Protein AF-B2BGR2-F1 (afdb_monomer_lite)

InterPro domains:
  IPR004127 Prefoldin alpha-like [PF02996] (31-101)
  IPR004127 Prefoldin alpha-like [TIGR00293] (17-101)
  IPR009053 Prefoldin [G3DSA:1.10.287.370] (8-105)
  IPR011599 Prefoldin alpha subunit, archaea-type [PTHR12674] (10-101)

Organism: Olea europaea (NCBI:txid4146)

pLDDT: mean 73.24, std 18.27, range [33.31, 96.31]

Sequence (118 aa):
MASRGAGVGLEMEKMSLEQLRALKEQADLEFNLFQDSLNNIRTATARLEIASTALHDLSLRPQGKKMLVPLTASLYVPGSLDDADKVLVDVGTGYFIEISFKMKINCRLLAPPLKVVW

Secondary structure (DSSP, 8-state):
---SSSHHHHHHTTS-HHHHHHHHHHHHHHHHHHHHHHHHHHHHHHHHHHHHHHHHHHHTSPTT-EEEEESSSS-EEEEE-S-TTEEEEEEETTEEEEEETTS----SS--S------

Radius of gyration: 24.25 Å; chains: 1; bounding box: 48×40×61 Å

Foldseek 3Di:
DDDPPPPPVVVVVVDDPVVVVVVVVVVVVVVVVVVVVVVLVVVQVVVVVVVVVVLVVLVPDDFQDWDWDDPDPPDTDIDTHHDSQWFWKALDPPDIDIDGVVPPCPVPPRDDDIDRDD

Structure (mmCIF, N/CA/C/O backbone):
data_AF-B2BGR2-F1
#
_entry.id   AF-B2BGR2-F1
#
loop_
_atom_site.group_PDB
_atom_site.id
_atom_site.type_symbol
_atom_site.label_atom_id
_atom_site.label_alt_id
_atom_site.label_comp_id
_atom_site.label_asym_id
_atom_site.label_entity_id
_atom_site.label_seq_id
_atom_site.pdbx_PDB_ins_code
_atom_site.Cartn_x
_atom_site.Cartn_y
_atom_site.Cartn_z
_atom_site.occupancy
_atom_site.B_iso_or_equiv
_atom_site.auth_seq_id
_atom_site.auth_comp_id
_atom_site.auth_asym_id
_atom_site.auth_atom_id
_atom_site.pdbx_PDB_model_num
ATOM 1 N N . MET A 1 1 ? -15.654 -25.428 26.035 1.00 40.12 1 MET A N 1
ATOM 2 C CA . MET A 1 1 ? -16.037 -24.696 27.260 1.00 40.12 1 MET A CA 1
ATOM 3 C C . MET A 1 1 ? -17.007 -23.607 26.853 1.00 40.12 1 MET A C 1
ATOM 5 O O . MET A 1 1 ? -16.657 -22.752 26.051 1.00 40.12 1 MET A O 1
ATOM 9 N N . ALA A 1 2 ? -18.256 -23.777 27.273 1.00 39.53 2 ALA A N 1
ATOM 10 C CA . ALA A 1 2 ? -19.412 -22.995 26.866 1.00 39.53 2 ALA A CA 1
ATOM 11 C C . ALA A 1 2 ? -19.596 -21.747 27.742 1.00 39.53 2 ALA A C 1
ATOM 13 O O . ALA A 1 2 ? -19.114 -21.702 28.868 1.00 39.53 2 ALA A O 1
ATOM 14 N N . SER A 1 3 ? -20.385 -20.807 27.215 1.00 41.44 3 SER A N 1
ATOM 15 C CA . SER A 1 3 ? -20.958 -19.632 27.882 1.00 41.44 3 SER A CA 1
ATOM 16 C C . SER A 1 3 ? -20.001 -18.472 28.179 1.00 41.44 3 SER A C 1
ATOM 18 O O . SER A 1 3 ? -19.420 -18.362 29.252 1.00 41.44 3 SER A O 1
ATOM 20 N N . ARG A 1 4 ? -19.917 -17.531 27.231 1.00 45.94 4 ARG A N 1
ATOM 21 C CA . ARG A 1 4 ? -19.438 -16.160 27.488 1.00 45.94 4 ARG A CA 1
ATOM 22 C C . ARG A 1 4 ? -20.429 -15.076 27.029 1.00 45.94 4 ARG A C 1
ATOM 24 O O . ARG A 1 4 ? -20.127 -13.897 27.122 1.00 45.94 4 ARG A O 1
ATOM 31 N N . GLY A 1 5 ? -21.620 -15.475 26.568 1.00 41.81 5 GLY A N 1
ATOM 32 C CA . GLY A 1 5 ? -22.678 -14.563 26.107 1.00 41.81 5 GLY A CA 1
ATOM 33 C C . GLY A 1 5 ? -23.793 -14.289 27.125 1.00 41.81 5 GLY A C 1
ATOM 34 O O . GLY A 1 5 ? -24.524 -13.324 26.963 1.00 41.81 5 GLY A O 1
ATOM 35 N N . ALA A 1 6 ? -23.921 -15.095 28.187 1.00 42.00 6 ALA A N 1
ATOM 36 C CA . ALA A 1 6 ? -25.014 -14.964 29.162 1.00 42.00 6 ALA A CA 1
ATOM 37 C C . ALA A 1 6 ? -24.685 -14.063 30.373 1.00 42.00 6 ALA A C 1
ATOM 39 O O . ALA A 1 6 ? -25.582 -13.722 31.136 1.00 42.00 6 ALA A O 1
ATOM 40 N N . GLY A 1 7 ? -23.417 -13.673 30.562 1.00 48.66 7 GLY A N 1
ATOM 41 C CA . GLY A 1 7 ? -22.986 -12.864 31.713 1.00 48.66 7 GLY A CA 1
ATOM 42 C C . GLY A 1 7 ? -23.212 -11.359 31.549 1.00 48.66 7 GLY A C 1
ATOM 43 O O . GLY A 1 7 ? -23.579 -10.692 32.506 1.00 48.66 7 GLY A O 1
ATOM 44 N N . VAL A 1 8 ? -23.066 -10.827 30.332 1.00 56.81 8 VAL A N 1
ATOM 45 C CA . VAL A 1 8 ? -23.139 -9.372 30.097 1.00 56.81 8 VAL A CA 1
ATOM 46 C C . VAL A 1 8 ? -24.577 -8.849 30.214 1.00 56.81 8 VAL A C 1
ATOM 48 O O . VAL A 1 8 ? -24.801 -7.780 30.771 1.00 56.81 8 VAL A O 1
ATOM 51 N N . GLY A 1 9 ? -25.571 -9.618 29.752 1.00 56.16 9 GLY A N 1
ATOM 52 C CA . GLY A 1 9 ? -26.982 -9.213 29.825 1.00 56.16 9 GLY A CA 1
ATOM 53 C C . GLY A 1 9 ? -27.524 -9.115 31.257 1.00 56.16 9 GLY A C 1
ATOM 54 O O . GLY A 1 9 ? -28.284 -8.202 31.555 1.00 56.16 9 GLY A O 1
ATOM 55 N N . LEU A 1 10 ? -27.086 -10.008 32.154 1.00 55.16 10 LEU A N 1
ATOM 56 C CA . LEU A 1 10 ? -27.505 -10.025 33.564 1.00 55.16 10 LEU A CA 1
ATOM 57 C C . LEU A 1 10 ? -26.773 -8.988 34.433 1.00 55.16 10 LEU A C 1
ATOM 59 O O . LEU A 1 10 ? -27.272 -8.630 35.501 1.00 55.16 10 LEU A O 1
ATOM 63 N N . GLU A 1 11 ? -25.598 -8.514 34.007 1.00 60.56 11 GLU A N 1
ATOM 64 C CA . GLU A 1 11 ? -24.915 -7.388 34.654 1.00 60.56 11 GLU A CA 1
ATOM 65 C C . GLU A 1 11 ? -25.458 -6.037 34.177 1.00 60.56 11 GLU A C 1
ATOM 67 O O . GLU A 1 11 ? -25.621 -5.147 35.007 1.00 60.56 11 GLU A O 1
ATOM 72 N N . MET A 1 12 ? -25.851 -5.894 32.903 1.00 59.19 12 MET A N 1
ATOM 73 C CA . MET A 1 12 ? -26.426 -4.642 32.385 1.00 59.19 12 MET A CA 1
ATOM 74 C C . MET A 1 12 ? -27.715 -4.207 33.101 1.00 59.19 12 MET A C 1
ATOM 76 O O . MET A 1 12 ? -27.891 -3.015 33.334 1.00 59.19 12 MET A O 1
ATOM 80 N N . GLU A 1 13 ? -28.589 -5.140 33.504 1.00 66.19 13 GLU A N 1
ATOM 81 C CA . GLU A 1 13 ? -29.804 -4.826 34.285 1.00 66.19 13 GLU A CA 1
ATOM 82 C C . GLU A 1 13 ? -29.507 -4.326 35.712 1.00 66.19 13 GLU A C 1
ATOM 84 O O . GLU A 1 13 ? -30.378 -3.746 36.358 1.00 66.19 13 GLU A O 1
ATOM 89 N N . LYS A 1 14 ? -28.284 -4.540 36.219 1.00 71.44 14 LYS A N 1
ATOM 90 C CA . LYS A 1 14 ? -27.853 -4.143 37.571 1.00 71.44 14 LYS A CA 1
ATOM 91 C C . LYS A 1 14 ? -26.995 -2.876 37.588 1.00 71.44 14 LYS A C 1
ATOM 93 O O . LYS A 1 14 ? -26.656 -2.399 38.670 1.00 71.44 14 LYS A O 1
ATOM 98 N N . MET A 1 15 ? -26.616 -2.355 36.421 1.00 70.62 15 MET A N 1
ATOM 99 C CA . MET A 1 15 ? -25.745 -1.185 36.288 1.00 70.62 15 MET A CA 1
ATOM 100 C C . MET A 1 15 ? -26.544 0.121 36.332 1.00 70.62 15 MET A C 1
ATOM 102 O O . MET A 1 15 ? -27.678 0.187 35.858 1.00 70.62 15 MET A O 1
ATOM 106 N N . SER A 1 16 ? -25.954 1.181 36.895 1.00 78.31 16 SER A N 1
ATOM 107 C CA . SER A 1 16 ? -26.584 2.508 36.882 1.00 78.31 16 SER A CA 1
ATOM 108 C C . SER A 1 16 ? -26.566 3.119 35.473 1.00 78.31 16 SER A C 1
ATOM 110 O O . SER A 1 16 ? -25.741 2.758 34.628 1.00 78.31 16 SER A O 1
ATOM 112 N N . LEU A 1 17 ? -27.461 4.079 35.210 1.00 80.06 17 LEU A N 1
ATOM 113 C CA . LEU A 1 17 ? -27.548 4.785 33.922 1.00 80.06 17 LEU A CA 1
ATOM 114 C C . LEU A 1 17 ? -26.215 5.435 33.512 1.00 80.06 17 LEU A C 1
ATOM 116 O O . LEU A 1 17 ? -25.856 5.419 32.334 1.00 80.06 17 LEU A O 1
ATOM 120 N N . GLU A 1 18 ? -25.456 5.965 34.470 1.00 82.50 18 GLU A N 1
ATOM 121 C CA . GLU A 1 18 ? -24.129 6.540 34.237 1.00 82.50 18 GLU A CA 1
ATOM 122 C C . GLU A 1 18 ? -23.119 5.487 33.768 1.00 82.50 18 GLU A C 1
ATOM 124 O O . GLU A 1 18 ? -22.341 5.746 32.850 1.00 82.50 18 GLU A O 1
ATOM 129 N N . GLN A 1 19 ? -23.147 4.286 34.352 1.00 82.06 19 GLN A N 1
ATOM 130 C CA . GLN A 1 19 ? -22.246 3.199 33.967 1.00 82.06 19 GLN A CA 1
ATOM 131 C C . GLN A 1 19 ? -22.574 2.670 32.567 1.00 82.06 19 GLN A C 1
ATOM 133 O O . GLN A 1 19 ? -21.665 2.443 31.774 1.00 82.06 19 GLN A O 1
ATOM 138 N N . LEU A 1 20 ? -23.862 2.538 32.231 1.00 82.69 20 LEU A N 1
ATOM 139 C CA . LEU A 1 20 ? -24.318 2.165 30.887 1.00 82.69 20 LEU A CA 1
ATOM 140 C C . LEU A 1 20 ? -23.891 3.195 29.831 1.00 82.69 20 LEU A C 1
ATOM 142 O O . LEU A 1 20 ? -23.491 2.823 28.727 1.00 82.69 20 LEU A O 1
ATOM 146 N N . ARG A 1 21 ? -23.930 4.490 30.170 1.00 85.56 21 ARG A N 1
ATOM 147 C CA . ARG A 1 21 ? -23.459 5.562 29.285 1.00 85.56 21 ARG A CA 1
ATOM 148 C C . ARG A 1 21 ? -21.952 5.486 29.044 1.00 85.56 21 ARG A C 1
ATOM 150 O O . ARG A 1 21 ? -21.533 5.574 27.894 1.00 85.56 21 ARG A O 1
ATOM 157 N N . ALA A 1 22 ? -21.161 5.270 30.093 1.00 87.56 22 ALA A N 1
ATOM 158 C CA . ALA A 1 22 ? -19.718 5.075 29.959 1.00 87.56 22 ALA A CA 1
ATOM 1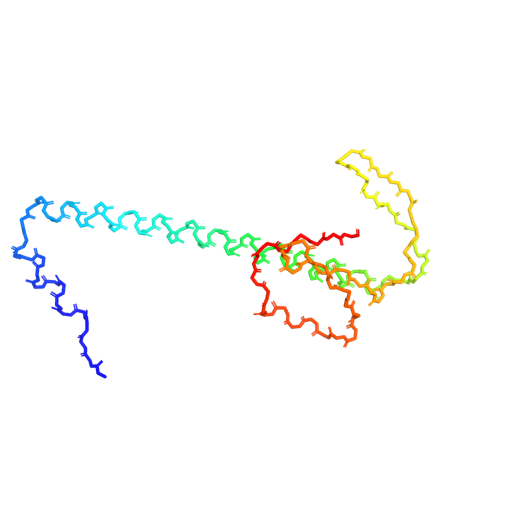59 C C . ALA A 1 22 ? -19.383 3.840 29.100 1.00 87.56 22 ALA A C 1
ATOM 161 O O . ALA A 1 22 ? -18.485 3.889 28.263 1.00 87.56 22 ALA A O 1
ATOM 162 N N . LEU A 1 23 ? -20.147 2.752 29.249 1.00 88.75 23 LEU A N 1
ATOM 163 C CA . LEU A 1 23 ? -19.968 1.520 28.474 1.00 88.75 23 LEU A CA 1
ATOM 164 C C . LEU A 1 23 ? -20.313 1.710 26.992 1.00 88.75 23 LEU A C 1
ATOM 166 O O . LEU A 1 23 ? -19.612 1.196 26.123 1.00 88.75 23 LEU A O 1
ATOM 170 N N . LYS A 1 24 ? -21.355 2.498 26.696 1.00 89.56 24 LYS A N 1
ATOM 171 C CA . LYS A 1 24 ? -21.667 2.928 25.329 1.00 89.56 24 LYS A CA 1
ATOM 172 C C . LYS A 1 24 ? -20.510 3.721 24.721 1.00 89.56 24 LYS A C 1
ATOM 174 O O . LYS A 1 24 ? -2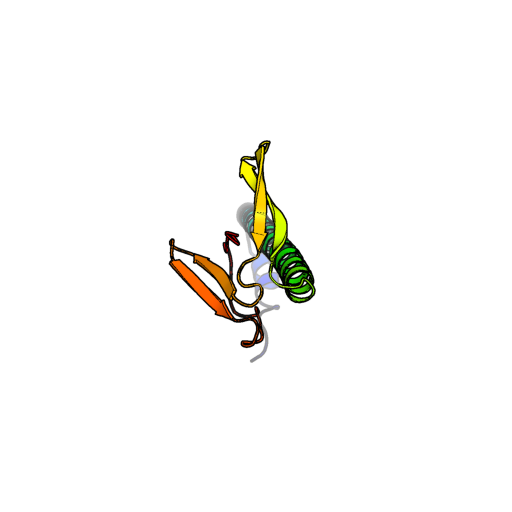0.080 3.400 23.621 1.00 89.56 24 LYS A O 1
ATOM 179 N N . GLU A 1 25 ? -20.013 4.737 25.426 1.00 93.62 25 GLU A N 1
ATOM 180 C CA . GLU A 1 25 ? -18.912 5.574 24.931 1.00 93.62 25 GLU A CA 1
ATOM 181 C C . GLU A 1 25 ? -17.646 4.738 24.679 1.00 93.62 25 GLU A C 1
ATOM 183 O O . GLU A 1 25 ? -16.982 4.917 23.659 1.00 93.62 25 GLU A O 1
ATOM 188 N N . GLN A 1 26 ? -17.353 3.759 25.542 1.00 91.38 26 GLN A N 1
ATOM 189 C CA . GLN A 1 26 ? -16.267 2.805 25.320 1.00 91.38 26 GLN A CA 1
ATOM 190 C C . GLN A 1 26 ? -16.494 1.949 24.063 1.00 91.38 26 GLN A C 1
ATOM 192 O O . GLN A 1 26 ? -15.582 1.806 23.249 1.00 91.38 26 GLN A O 1
ATOM 197 N N . ALA A 1 27 ? -17.696 1.401 23.881 1.00 91.81 27 ALA A N 1
ATOM 198 C CA . ALA A 1 27 ? -18.021 0.595 22.707 1.00 91.81 27 ALA 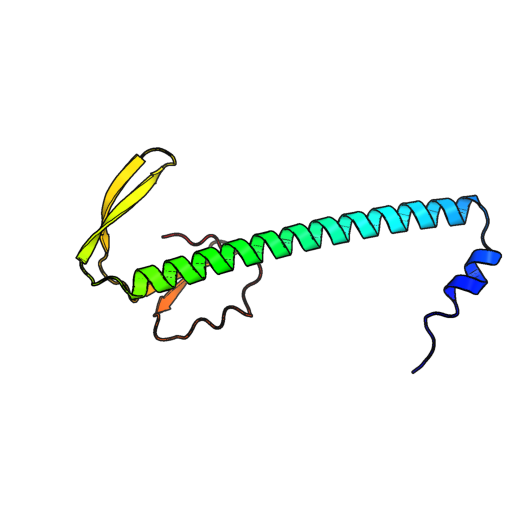A CA 1
ATOM 199 C C . ALA A 1 27 ? -17.922 1.406 21.402 1.00 91.81 27 ALA A C 1
ATOM 201 O O . ALA A 1 27 ? -17.413 0.898 20.403 1.00 91.81 27 ALA A O 1
ATOM 202 N N . ASP A 1 28 ? -18.344 2.675 21.417 1.00 94.69 28 ASP A N 1
ATOM 203 C CA . ASP A 1 28 ? -18.221 3.584 20.273 1.00 94.69 28 ASP A CA 1
ATOM 204 C C . ASP A 1 28 ? -16.740 3.855 19.931 1.00 94.69 28 ASP A C 1
ATOM 206 O O . ASP A 1 28 ? -16.358 3.872 18.758 1.00 94.69 28 ASP A O 1
ATOM 210 N N . LEU A 1 29 ? -15.870 4.016 20.936 1.00 96.06 29 LEU A N 1
ATOM 211 C CA . LEU A 1 29 ? -14.422 4.162 20.727 1.00 96.06 29 LEU A CA 1
ATOM 212 C C . LEU A 1 29 ? -13.798 2.897 20.125 1.00 96.06 29 LEU A C 1
ATOM 214 O O . LEU A 1 29 ? -13.053 2.985 19.148 1.00 96.06 29 LEU A O 1
ATOM 218 N N . GLU A 1 30 ? -14.117 1.724 20.673 1.00 95.06 30 GLU A N 1
ATOM 219 C CA . GLU A 1 30 ? -13.624 0.441 20.158 1.00 95.06 30 GLU A CA 1
ATOM 220 C C . GLU A 1 30 ? -14.090 0.196 18.717 1.00 95.06 30 GLU A C 1
ATOM 222 O O . GLU A 1 30 ? -13.303 -0.229 17.868 1.00 95.06 30 GLU A O 1
ATOM 227 N N . PHE A 1 31 ? -15.341 0.540 18.405 1.00 96.00 31 PHE A N 1
ATOM 228 C CA . PHE A 1 31 ? -15.876 0.440 17.052 1.00 96.00 31 PHE A CA 1
ATOM 229 C C . PHE A 1 31 ? -15.094 1.304 16.056 1.00 96.00 31 PHE A C 1
ATOM 231 O O . PHE A 1 31 ? -14.706 0.818 14.991 1.00 96.00 31 PHE A O 1
ATOM 238 N N . ASN A 1 32 ? -14.814 2.562 16.409 1.00 96.00 32 ASN A N 1
ATOM 239 C CA . ASN A 1 32 ? -14.035 3.461 15.557 1.00 96.00 32 ASN A CA 1
ATOM 240 C C . ASN A 1 32 ? -12.617 2.921 15.307 1.00 96.00 32 ASN A C 1
ATOM 242 O O . ASN A 1 32 ? -12.168 2.876 14.162 1.00 96.00 32 ASN A O 1
ATOM 246 N N . LEU A 1 33 ? -11.949 2.407 16.345 1.00 96.31 33 LEU A N 1
ATOM 247 C CA . LEU A 1 33 ? -10.623 1.792 16.214 1.00 96.31 33 LEU A CA 1
ATOM 248 C C . LEU A 1 33 ? -10.624 0.588 15.261 1.00 96.31 33 LEU A C 1
ATOM 250 O O . LEU A 1 33 ? -9.698 0.417 14.456 1.00 96.31 33 LEU A O 1
ATOM 254 N N . PHE A 1 34 ? -11.657 -0.256 15.322 1.00 95.38 34 PHE A N 1
ATOM 255 C CA . PHE A 1 34 ? -11.797 -1.378 14.395 1.00 95.38 34 PHE A CA 1
ATOM 256 C C . PHE A 1 34 ? -12.068 -0.910 12.969 1.00 95.38 34 PHE A C 1
ATOM 258 O O . PHE A 1 34 ? -11.486 -1.457 12.030 1.00 95.38 34 PHE A O 1
ATOM 265 N N . GLN A 1 35 ? -12.903 0.112 12.793 1.00 96.00 35 GLN A N 1
ATOM 266 C CA . GLN A 1 35 ? -13.187 0.678 11.481 1.00 96.00 35 GLN A CA 1
ATOM 267 C C . GLN A 1 35 ? -11.919 1.244 10.823 1.00 96.00 35 GLN A C 1
ATOM 269 O O . GLN A 1 35 ? -11.663 0.966 9.645 1.00 96.00 35 GLN A O 1
ATOM 274 N N . ASP A 1 36 ? -11.091 1.956 11.583 1.00 95.94 36 ASP A N 1
ATOM 275 C CA . ASP A 1 36 ? -9.803 2.474 11.118 1.00 95.94 36 ASP A CA 1
ATOM 276 C C . ASP A 1 36 ? -8.830 1.345 10.767 1.00 95.94 36 ASP A C 1
ATOM 278 O O . ASP A 1 36 ? -8.216 1.341 9.696 1.00 95.94 36 ASP A O 1
ATOM 282 N N . SER A 1 37 ? -8.740 0.325 11.622 1.00 95.38 37 SER A N 1
ATOM 283 C CA . SER A 1 37 ? -7.902 -0.854 11.380 1.00 95.38 37 SER A CA 1
ATOM 284 C C . SER A 1 37 ? -8.314 -1.603 10.108 1.00 95.38 37 SER A C 1
ATOM 286 O O . SER A 1 37 ? -7.460 -1.994 9.308 1.00 95.38 37 SER A O 1
ATOM 288 N N . LEU A 1 38 ? -9.619 -1.754 9.864 1.00 94.88 38 LEU A N 1
ATOM 289 C CA . LEU A 1 38 ? -10.140 -2.362 8.639 1.00 94.88 38 LEU A CA 1
ATOM 290 C C . LEU A 1 38 ? -9.802 -1.531 7.399 1.00 94.88 38 LEU A C 1
ATOM 292 O O . LEU A 1 38 ? -9.426 -2.098 6.371 1.00 94.88 38 LEU A O 1
ATOM 296 N N . ASN A 1 39 ? -9.900 -0.204 7.483 1.00 93.88 39 ASN A N 1
ATOM 297 C CA . ASN A 1 39 ? -9.544 0.687 6.379 1.00 93.88 39 ASN A CA 1
ATOM 298 C C . ASN A 1 39 ? -8.045 0.619 6.053 1.00 93.88 39 ASN A C 1
ATOM 300 O O . ASN A 1 39 ? -7.667 0.560 4.878 1.00 93.88 39 ASN A O 1
ATOM 304 N N . ASN A 1 40 ? -7.196 0.537 7.078 1.00 89.31 40 ASN A N 1
ATOM 305 C CA . ASN A 1 40 ? -5.753 0.362 6.918 1.00 89.31 40 ASN A CA 1
ATOM 306 C C . ASN A 1 40 ? -5.413 -0.961 6.220 1.00 89.31 40 ASN A C 1
ATOM 308 O O . ASN A 1 40 ? -4.644 -0.969 5.256 1.00 89.31 40 ASN A O 1
ATOM 312 N N . ILE A 1 41 ? -6.030 -2.068 6.648 1.00 91.31 41 ILE A N 1
ATOM 313 C CA . ILE A 1 41 ? -5.825 -3.386 6.031 1.00 91.31 41 ILE A CA 1
ATOM 314 C C . ILE A 1 41 ? -6.304 -3.381 4.578 1.00 91.31 41 ILE A C 1
ATOM 316 O O . ILE A 1 41 ? -5.555 -3.792 3.697 1.00 91.31 41 ILE A O 1
ATOM 320 N N . ARG A 1 42 ? -7.506 -2.858 4.299 1.00 91.31 42 ARG A N 1
ATOM 321 C CA . ARG A 1 42 ? -8.039 -2.770 2.927 1.00 91.31 42 ARG A CA 1
ATOM 322 C C . ARG A 1 42 ? -7.120 -1.973 2.006 1.00 91.31 42 ARG A C 1
ATOM 324 O O . ARG A 1 42 ? -6.847 -2.406 0.890 1.00 91.31 42 ARG A O 1
ATOM 331 N N . THR A 1 43 ? -6.605 -0.842 2.484 1.00 88.62 43 THR A N 1
ATOM 332 C CA . THR A 1 43 ? -5.656 -0.017 1.724 1.00 88.62 43 THR A CA 1
ATOM 333 C C . THR A 1 43 ? -4.358 -0.774 1.441 1.00 88.62 43 THR A C 1
ATOM 335 O O . THR A 1 43 ? -3.836 -0.707 0.328 1.00 88.62 43 THR A O 1
ATOM 338 N N . ALA A 1 44 ? -3.838 -1.523 2.418 1.00 84.94 44 ALA A N 1
ATOM 339 C CA . ALA A 1 44 ? -2.651 -2.353 2.231 1.00 84.94 44 ALA A CA 1
ATOM 340 C C . ALA A 1 44 ? -2.892 -3.488 1.220 1.00 84.94 44 ALA A C 1
ATOM 342 O O . ALA A 1 44 ? -2.061 -3.701 0.338 1.00 84.94 44 ALA A O 1
ATOM 343 N N . THR A 1 45 ? -4.043 -4.165 1.288 1.00 85.19 45 THR A N 1
ATOM 344 C CA . THR A 1 45 ? -4.427 -5.209 0.327 1.00 85.19 45 THR A CA 1
ATOM 345 C C . THR A 1 45 ? -4.525 -4.659 -1.094 1.00 85.19 45 THR A C 1
ATOM 347 O O . THR A 1 45 ? -3.958 -5.254 -2.006 1.00 85.19 45 THR A O 1
ATOM 350 N N . ALA A 1 46 ? -5.153 -3.495 -1.283 1.00 87.94 46 ALA A N 1
ATOM 351 C CA . ALA A 1 46 ? -5.257 -2.864 -2.599 1.00 87.94 46 ALA A CA 1
ATOM 352 C C . ALA A 1 46 ? -3.876 -2.527 -3.191 1.00 87.94 46 ALA A C 1
ATOM 354 O O . ALA A 1 46 ? -3.617 -2.775 -4.367 1.00 87.94 46 ALA A O 1
ATOM 355 N N . ARG A 1 47 ? -2.947 -2.009 -2.373 1.00 85.06 47 ARG A N 1
ATOM 356 C CA . ARG A 1 47 ? -1.564 -1.744 -2.812 1.00 85.06 47 ARG A CA 1
ATOM 357 C C . ARG A 1 47 ? -0.832 -3.021 -3.215 1.00 85.06 47 ARG A C 1
ATOM 359 O O . ARG A 1 47 ? -0.104 -3.008 -4.204 1.00 85.06 47 ARG A O 1
ATOM 366 N N . LEU A 1 48 ? -1.032 -4.107 -2.472 1.00 84.00 48 LEU A N 1
ATOM 367 C CA . LEU A 1 48 ? -0.429 -5.400 -2.779 1.00 84.00 48 LEU A CA 1
ATOM 368 C C . LEU A 1 48 ? -0.951 -5.974 -4.103 1.00 84.00 48 LEU A C 1
ATOM 370 O O . LEU A 1 48 ? -0.177 -6.513 -4.887 1.00 84.00 48 LEU A O 1
ATOM 374 N N . GLU A 1 49 ? -2.245 -5.826 -4.374 1.00 86.06 49 GLU A N 1
ATOM 375 C CA . GLU A 1 49 ? -2.863 -6.276 -5.623 1.00 86.06 49 GLU A CA 1
ATOM 376 C C . GLU A 1 49 ? -2.346 -5.492 -6.840 1.00 86.06 49 GLU A C 1
ATOM 378 O O . GLU A 1 49 ? -1.983 -6.087 -7.861 1.00 86.06 49 GLU A O 1
ATOM 383 N N . ILE A 1 50 ? -2.205 -4.167 -6.706 1.00 84.00 50 ILE A N 1
ATOM 384 C CA . ILE A 1 50 ? -1.580 -3.317 -7.731 1.00 84.00 50 ILE A CA 1
ATOM 385 C C . ILE A 1 50 ? -0.125 -3.744 -7.966 1.00 84.00 50 ILE A C 1
ATOM 387 O O . ILE A 1 50 ? 0.281 -3.919 -9.115 1.00 84.00 50 ILE A O 1
ATOM 391 N N . ALA A 1 51 ? 0.651 -3.961 -6.899 1.00 81.94 51 ALA A N 1
ATOM 392 C CA . ALA A 1 51 ? 2.036 -4.417 -7.006 1.00 81.94 51 ALA A CA 1
ATOM 393 C C . ALA A 1 51 ? 2.138 -5.791 -7.687 1.00 81.94 51 ALA A C 1
ATOM 395 O O . ALA A 1 51 ? 2.962 -5.975 -8.578 1.00 81.94 51 ALA A O 1
ATOM 396 N N . SER A 1 52 ? 1.265 -6.737 -7.330 1.00 82.81 52 SER A N 1
ATOM 397 C CA . SER A 1 52 ? 1.213 -8.064 -7.953 1.00 82.81 52 SER A CA 1
ATOM 398 C C . SER A 1 52 ? 0.914 -7.984 -9.450 1.00 82.81 52 SER A C 1
ATOM 400 O O . SER A 1 52 ? 1.526 -8.699 -10.242 1.00 82.81 52 SER A O 1
ATOM 402 N N . THR A 1 53 ? -0.008 -7.107 -9.848 1.00 83.06 53 THR A N 1
ATOM 403 C CA . THR A 1 53 ? -0.354 -6.902 -11.261 1.00 83.06 53 THR A CA 1
ATOM 404 C C . THR A 1 53 ? 0.806 -6.257 -12.022 1.00 83.06 53 THR A C 1
ATOM 406 O O . THR A 1 53 ? 1.181 -6.732 -13.090 1.00 83.06 53 THR A O 1
ATOM 409 N N . ALA A 1 54 ? 1.446 -5.235 -11.445 1.00 80.94 54 ALA A N 1
ATOM 410 C CA . ALA A 1 54 ? 2.607 -4.581 -12.047 1.00 80.94 54 ALA A CA 1
ATOM 411 C C . ALA A 1 54 ? 3.806 -5.533 -12.207 1.00 80.94 54 ALA A C 1
ATOM 413 O O . ALA A 1 54 ? 4.506 -5.479 -13.217 1.00 80.94 54 ALA A O 1
ATOM 414 N N . LEU A 1 55 ? 4.020 -6.437 -11.245 1.00 78.31 55 LEU A N 1
ATOM 415 C CA . LEU A 1 55 ? 5.039 -7.486 -11.328 1.00 78.31 55 LEU A CA 1
ATOM 416 C C . LEU A 1 55 ? 4.745 -8.484 -12.447 1.00 78.31 55 LEU A C 1
ATOM 418 O O . LEU A 1 55 ? 5.642 -8.841 -13.207 1.00 78.31 55 LEU A O 1
ATOM 422 N N . HIS A 1 56 ? 3.490 -8.912 -12.577 1.00 80.00 56 HIS A N 1
ATOM 423 C CA . HIS A 1 56 ? 3.073 -9.774 -13.678 1.00 80.00 56 HIS A CA 1
ATOM 424 C C . HIS A 1 56 ? 3.314 -9.097 -15.039 1.00 80.00 56 HIS A C 1
ATOM 426 O O . HIS A 1 56 ? 3.901 -9.695 -15.940 1.00 80.00 56 HIS A O 1
ATOM 432 N N . ASP A 1 57 ? 2.959 -7.818 -15.163 1.00 79.56 57 ASP A N 1
ATOM 433 C CA . ASP A 1 57 ? 3.197 -7.027 -16.373 1.00 79.56 57 ASP A CA 1
ATOM 434 C C . ASP A 1 57 ? 4.684 -6.818 -16.681 1.00 79.56 57 ASP A C 1
ATOM 436 O O . ASP A 1 57 ? 5.047 -6.665 -17.851 1.00 79.56 57 ASP A O 1
ATOM 440 N N . LEU A 1 58 ? 5.545 -6.785 -15.659 1.00 76.19 58 LEU A N 1
ATOM 441 C CA . LEU A 1 58 ? 6.994 -6.696 -15.819 1.00 76.19 58 LEU A CA 1
ATOM 442 C C . LEU A 1 58 ? 7.580 -8.021 -16.318 1.00 76.19 58 LEU A C 1
ATOM 444 O O . LEU A 1 58 ? 8.380 -8.010 -17.247 1.00 76.19 58 LEU A O 1
ATOM 448 N N . SER A 1 59 ? 7.124 -9.150 -15.768 1.00 72.12 59 SER A N 1
ATOM 449 C CA . SER A 1 59 ? 7.569 -10.493 -16.166 1.00 72.12 59 SER A CA 1
ATOM 450 C C . SER A 1 59 ? 7.240 -10.821 -17.629 1.00 72.12 59 SER A C 1
ATOM 452 O O . SER A 1 59 ? 7.983 -11.541 -18.292 1.00 72.12 59 SER A O 1
ATOM 454 N N . LEU A 1 60 ? 6.159 -10.251 -18.171 1.00 73.62 60 LEU A N 1
ATOM 455 C CA . LEU A 1 60 ? 5.790 -10.396 -19.583 1.00 73.62 60 LEU A CA 1
ATOM 456 C C . LEU A 1 60 ? 6.628 -9.528 -20.538 1.00 73.62 60 LEU A C 1
ATOM 458 O O . LEU A 1 60 ? 6.494 -9.653 -21.759 1.00 73.62 60 LEU A O 1
ATOM 462 N N . ARG A 1 61 ? 7.457 -8.608 -20.028 1.00 71.62 61 ARG A N 1
ATOM 463 C CA . ARG A 1 61 ? 8.246 -7.692 -20.860 1.00 71.62 61 ARG A CA 1
ATOM 464 C C . ARG A 1 61 ? 9.651 -8.252 -21.091 1.00 71.62 61 ARG A C 1
ATOM 466 O O . ARG A 1 61 ? 10.320 -8.631 -20.137 1.00 71.62 61 ARG A O 1
ATOM 473 N N . PRO A 1 62 ? 10.139 -8.247 -22.343 1.00 67.12 62 PRO A N 1
ATOM 474 C CA . PRO A 1 62 ? 11.507 -8.653 -22.630 1.00 67.12 62 PRO A CA 1
ATOM 475 C C . PRO A 1 62 ? 12.520 -7.670 -22.026 1.00 67.12 62 PRO A C 1
ATOM 477 O O . PRO A 1 62 ? 12.263 -6.462 -21.950 1.00 67.12 62 PRO A O 1
ATOM 480 N N . GLN A 1 63 ? 13.685 -8.201 -21.647 1.00 69.69 63 GLN A N 1
ATOM 481 C CA . GLN A 1 63 ? 14.845 -7.417 -21.220 1.00 69.69 63 GLN A CA 1
ATOM 482 C C . GLN A 1 63 ? 15.233 -6.389 -22.299 1.00 69.69 63 GLN A C 1
ATOM 484 O O . GLN A 1 63 ? 15.071 -6.619 -23.500 1.00 69.69 63 GLN A O 1
ATOM 489 N N . GLY A 1 64 ? 15.702 -5.220 -21.870 1.00 69.69 64 GLY A N 1
ATOM 490 C CA . GLY A 1 64 ? 16.101 -4.112 -22.740 1.00 69.69 64 GLY A CA 1
ATOM 491 C C . GLY A 1 64 ? 14.953 -3.228 -23.242 1.00 69.69 64 GLY A C 1
ATOM 492 O O . GLY A 1 64 ? 15.187 -2.295 -24.016 1.00 69.69 64 GLY A O 1
ATOM 493 N N . LYS A 1 65 ? 13.701 -3.464 -22.818 1.00 77.06 65 LYS A N 1
ATOM 494 C CA . LYS A 1 65 ? 12.573 -2.608 -23.214 1.00 77.06 65 LYS A CA 1
ATOM 495 C C . LYS A 1 65 ? 12.728 -1.201 -22.627 1.00 77.06 65 LYS A C 1
ATOM 497 O O . LYS A 1 65 ? 12.934 -1.031 -21.425 1.00 77.06 65 LYS A O 1
ATOM 502 N N . LYS A 1 66 ? 12.576 -0.182 -23.479 1.00 78.62 66 LYS A N 1
ATOM 503 C CA . LYS A 1 66 ? 12.557 1.225 -23.058 1.00 78.62 66 LYS A CA 1
ATOM 504 C C . LYS A 1 66 ? 11.293 1.519 -22.248 1.00 78.62 66 LYS A C 1
ATOM 506 O O . LYS A 1 66 ? 10.187 1.191 -22.682 1.00 78.62 66 LYS A O 1
ATOM 511 N N . MET A 1 67 ? 11.459 2.155 -21.096 1.00 81.44 67 MET A N 1
ATOM 512 C CA . MET A 1 67 ? 10.389 2.560 -20.189 1.00 81.44 67 MET A CA 1
ATOM 513 C C . MET A 1 67 ? 10.687 3.942 -19.614 1.00 81.44 67 MET A C 1
ATOM 515 O O . MET A 1 67 ? 11.835 4.361 -19.526 1.00 81.44 67 MET A O 1
AT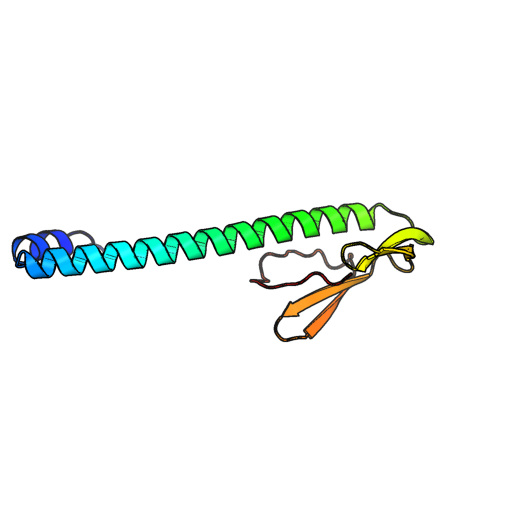OM 519 N N . LEU A 1 68 ? 9.640 4.665 -19.236 1.00 81.69 68 LEU A N 1
ATOM 520 C CA . LEU A 1 68 ? 9.768 5.936 -18.541 1.00 81.69 68 LEU A CA 1
ATOM 521 C C . LEU A 1 68 ? 9.777 5.683 -17.035 1.00 81.69 68 LEU A C 1
ATOM 523 O O . LEU A 1 68 ? 8.819 5.126 -16.503 1.00 81.69 68 LEU A O 1
ATOM 527 N N . VAL A 1 69 ? 10.850 6.097 -16.367 1.00 82.50 69 VAL A N 1
ATOM 528 C CA . VAL A 1 69 ? 10.995 5.994 -14.914 1.00 82.50 69 VAL A CA 1
ATOM 529 C C . VAL A 1 69 ? 10.671 7.357 -14.294 1.00 82.50 69 VAL A C 1
ATOM 531 O O . VAL A 1 69 ? 11.254 8.364 -14.715 1.00 82.50 69 VAL A O 1
ATOM 534 N N . PRO A 1 70 ? 9.735 7.431 -13.331 1.00 83.00 70 PRO A N 1
ATOM 535 C CA . PRO A 1 70 ? 9.445 8.672 -12.625 1.00 83.00 70 PRO A CA 1
ATOM 536 C C . PRO A 1 70 ? 10.605 9.037 -11.691 1.00 83.00 70 PRO A C 1
ATOM 538 O O . PRO A 1 70 ? 10.914 8.300 -10.760 1.00 83.00 70 PRO A O 1
ATOM 541 N N . LEU A 1 71 ? 11.226 10.198 -11.912 1.00 79.44 71 LEU A N 1
ATOM 542 C CA . LEU A 1 71 ? 12.179 10.804 -10.968 1.00 79.44 71 LEU A CA 1
ATOM 543 C C . LEU A 1 71 ? 11.449 11.598 -9.883 1.00 79.44 71 LEU A C 1
ATOM 545 O O . LEU A 1 71 ? 11.869 11.637 -8.731 1.00 79.44 71 LEU A O 1
ATOM 549 N N . THR A 1 72 ? 10.360 12.262 -10.271 1.00 88.19 72 THR A N 1
ATOM 550 C CA . THR A 1 72 ? 9.493 13.050 -9.390 1.00 88.19 72 THR A CA 1
ATOM 551 C C . THR A 1 72 ? 8.040 12.905 -9.843 1.00 88.19 72 THR A C 1
ATOM 553 O O . THR A 1 72 ? 7.762 12.282 -10.866 1.00 88.19 72 THR A O 1
ATOM 556 N N . ALA A 1 73 ? 7.100 13.519 -9.119 1.00 81.62 73 ALA A N 1
ATOM 557 C CA . ALA A 1 73 ? 5.679 13.494 -9.477 1.00 81.62 73 ALA A CA 1
ATOM 558 C C . ALA A 1 73 ? 5.374 14.045 -10.889 1.00 81.62 73 ALA A C 1
ATOM 560 O O . ALA A 1 73 ? 4.354 13.681 -11.470 1.00 81.62 73 ALA A O 1
ATOM 561 N N . SER A 1 74 ? 6.255 14.883 -11.449 1.00 88.69 74 SER A N 1
ATOM 562 C CA . SER A 1 74 ? 6.040 15.544 -12.746 1.00 88.69 74 SER A CA 1
ATOM 563 C C . SER A 1 74 ? 7.142 15.279 -13.777 1.00 88.69 74 SER A C 1
ATOM 565 O O . SER A 1 74 ? 7.033 15.760 -14.902 1.00 88.69 74 SER A O 1
ATOM 567 N N . LEU A 1 75 ? 8.206 14.548 -13.422 1.00 88.50 75 LEU A N 1
ATOM 568 C CA . LEU A 1 75 ? 9.348 14.306 -14.305 1.00 88.50 75 LEU A CA 1
ATOM 569 C C . LEU A 1 75 ? 9.563 12.812 -14.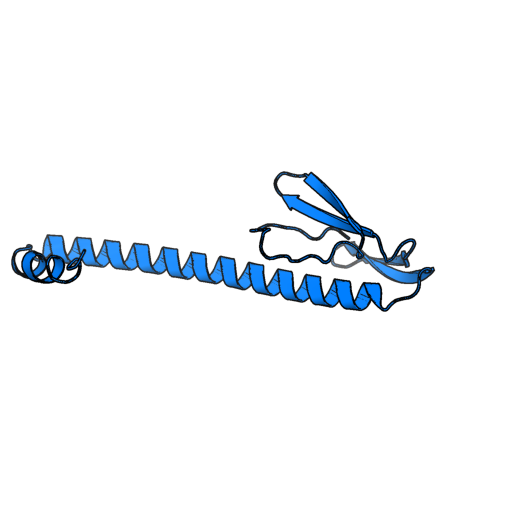531 1.00 88.50 75 LEU A C 1
ATOM 571 O O . LEU A 1 75 ? 9.786 12.055 -13.587 1.00 88.50 75 LEU A O 1
ATOM 575 N N . TYR A 1 76 ? 9.579 12.427 -15.804 1.00 87.81 76 TYR A N 1
ATOM 576 C CA . TYR A 1 76 ? 9.827 11.066 -16.258 1.00 87.81 76 TYR A CA 1
ATOM 577 C C . TYR A 1 76 ? 11.042 11.053 -17.179 1.00 87.81 76 TYR A C 1
ATOM 579 O O . TYR A 1 76 ? 11.118 11.852 -18.112 1.00 87.81 76 TYR A O 1
ATOM 587 N N . VAL A 1 77 ? 11.980 10.141 -16.934 1.00 88.56 77 VAL A N 1
ATOM 588 C CA . VAL A 1 77 ? 13.190 9.987 -17.749 1.00 88.56 77 VAL A CA 1
ATOM 589 C C . VAL A 1 77 ? 13.185 8.622 -18.433 1.00 88.56 77 VAL A C 1
ATOM 591 O O . VAL A 1 77 ? 12.782 7.631 -17.821 1.00 88.56 77 VAL A O 1
ATOM 594 N N . PRO A 1 78 ? 13.590 8.543 -19.713 1.00 85.06 78 PRO A N 1
ATOM 595 C CA . PRO A 1 78 ? 13.726 7.267 -20.398 1.00 85.06 78 PRO A CA 1
ATOM 596 C C . PRO A 1 78 ? 14.845 6.429 -19.772 1.00 85.06 78 PRO A C 1
ATOM 598 O O . PRO A 1 78 ? 15.988 6.866 -19.687 1.00 85.06 78 PRO A O 1
ATOM 601 N N . GLY A 1 79 ? 14.508 5.202 -19.390 1.00 81.81 79 GLY A N 1
ATOM 602 C CA . GLY A 1 79 ? 15.430 4.149 -18.980 1.00 81.81 79 GLY A CA 1
ATOM 603 C C . GLY A 1 79 ? 15.175 2.861 -19.764 1.00 81.81 79 GLY A C 1
ATOM 604 O O . GLY A 1 79 ? 14.170 2.719 -20.465 1.00 81.81 79 GLY A O 1
ATOM 605 N N . SER A 1 80 ? 16.097 1.912 -19.669 1.00 77.06 80 SER A N 1
ATOM 606 C CA . SER A 1 80 ? 15.943 0.553 -20.195 1.00 77.06 80 SER A CA 1
ATOM 607 C C . SER A 1 80 ? 15.891 -0.432 -19.038 1.00 77.06 80 SER A C 1
ATOM 609 O O . SER A 1 80 ? 16.680 -0.320 -18.104 1.00 77.06 80 SER A O 1
ATOM 611 N N . LEU A 1 81 ? 14.966 -1.387 -19.100 1.00 72.25 81 LEU A N 1
ATOM 612 C CA . LEU A 1 81 ? 14.874 -2.455 -18.109 1.00 72.25 81 LEU A CA 1
ATOM 613 C C . LEU A 1 81 ? 16.012 -3.458 -18.329 1.00 72.25 81 LEU A C 1
ATOM 615 O O . LEU A 1 81 ? 16.008 -4.139 -19.351 1.00 72.25 81 LEU A O 1
ATOM 619 N N . ASP A 1 82 ? 16.968 -3.530 -17.405 1.00 69.94 82 ASP A N 1
ATOM 620 C CA . ASP A 1 82 ? 18.148 -4.396 -17.542 1.00 69.94 82 ASP A CA 1
ATOM 621 C C . ASP A 1 82 ? 17.800 -5.859 -17.212 1.00 69.94 82 ASP A C 1
ATOM 623 O O . ASP A 1 82 ? 17.859 -6.727 -18.081 1.00 69.94 82 ASP A O 1
ATOM 627 N N . ASP A 1 83 ? 17.301 -6.118 -15.998 1.00 67.19 83 ASP A N 1
ATOM 628 C CA . ASP A 1 83 ? 16.984 -7.467 -15.517 1.00 67.19 83 ASP A CA 1
ATOM 629 C C . ASP A 1 83 ? 15.533 -7.529 -15.003 1.00 67.19 83 ASP A C 1
ATOM 631 O O . ASP A 1 83 ? 15.221 -7.080 -13.902 1.00 67.19 83 ASP A O 1
ATOM 635 N N . ALA A 1 84 ? 14.617 -8.070 -15.815 1.00 69.50 84 ALA A N 1
ATOM 636 C CA . ALA A 1 84 ? 13.190 -8.169 -15.475 1.00 69.50 84 ALA A CA 1
ATOM 637 C C . ALA A 1 84 ? 12.889 -9.214 -14.382 1.00 69.50 84 ALA A C 1
ATOM 639 O O . ALA A 1 84 ? 11.788 -9.233 -13.838 1.00 69.50 84 ALA A O 1
ATOM 640 N N . ASP A 1 85 ? 13.862 -10.072 -14.064 1.00 71.12 85 ASP A N 1
ATOM 641 C CA . ASP A 1 85 ? 13.703 -11.182 -13.126 1.00 71.12 85 ASP A CA 1
ATOM 642 C C . ASP A 1 85 ? 14.046 -10.820 -11.676 1.00 71.12 85 ASP A C 1
ATOM 644 O O . ASP A 1 85 ? 13.771 -11.627 -10.785 1.00 71.12 85 ASP A O 1
ATOM 648 N N . LYS A 1 86 ? 14.625 -9.640 -11.423 1.00 74.56 86 LYS A N 1
ATOM 649 C CA . LYS A 1 86 ? 15.046 -9.178 -10.093 1.00 74.56 86 LYS A CA 1
ATOM 650 C C . LYS A 1 86 ? 14.225 -7.975 -9.663 1.00 74.56 86 LYS A C 1
ATOM 652 O O . LYS A 1 86 ? 14.069 -7.018 -10.414 1.00 74.56 86 LYS A O 1
ATOM 657 N N . VAL A 1 87 ? 13.718 -8.022 -8.437 1.00 78.44 87 VAL A N 1
ATOM 658 C CA . VAL A 1 87 ? 12.886 -6.959 -7.869 1.00 78.44 87 VAL A CA 1
ATOM 659 C C . VAL A 1 87 ? 13.324 -6.692 -6.439 1.00 78.44 87 VAL A C 1
ATOM 661 O O . VAL A 1 87 ? 13.549 -7.631 -5.675 1.00 78.44 87 VAL A O 1
ATOM 664 N N . LEU A 1 88 ? 13.407 -5.418 -6.057 1.00 80.25 88 LEU A N 1
ATOM 665 C CA . LEU A 1 88 ? 13.569 -5.022 -4.662 1.00 80.25 88 LEU A CA 1
ATOM 666 C C . LEU A 1 88 ? 12.217 -4.980 -3.943 1.00 80.25 88 LEU A C 1
ATOM 668 O O . LEU A 1 88 ? 11.267 -4.338 -4.387 1.00 80.25 88 LEU A O 1
ATOM 672 N N . VAL A 1 89 ? 12.153 -5.623 -2.781 1.00 82.62 89 VAL A N 1
ATOM 673 C CA . VAL A 1 89 ? 11.001 -5.575 -1.880 1.00 82.62 89 VAL A CA 1
ATOM 674 C C . VAL A 1 89 ? 11.419 -4.940 -0.558 1.00 82.62 89 VAL A C 1
ATOM 676 O O . VAL A 1 89 ? 12.316 -5.430 0.124 1.00 82.62 89 VAL A O 1
ATOM 679 N N . ASP A 1 90 ? 10.755 -3.842 -0.202 1.00 81.19 90 ASP A N 1
ATOM 680 C CA . ASP A 1 90 ? 10.923 -3.136 1.074 1.00 81.19 90 ASP A CA 1
ATOM 681 C C . ASP A 1 90 ? 10.217 -3.881 2.202 1.00 81.19 90 ASP A C 1
ATOM 683 O O . ASP A 1 90 ? 8.994 -3.860 2.270 1.00 81.19 90 ASP A O 1
ATOM 687 N N . VAL A 1 91 ? 10.955 -4.503 3.115 1.00 80.44 91 VAL A N 1
ATOM 688 C CA . VAL A 1 91 ? 10.360 -5.234 4.249 1.00 80.44 91 VAL A CA 1
ATOM 689 C C . VAL A 1 91 ? 10.007 -4.335 5.439 1.00 80.44 91 VAL A C 1
ATOM 691 O O . VAL A 1 91 ? 9.491 -4.824 6.445 1.00 80.44 91 VAL A O 1
ATOM 694 N N . GLY A 1 92 ? 10.248 -3.027 5.335 1.00 76.50 92 GLY A N 1
ATOM 695 C CA . GLY A 1 92 ? 10.113 -2.070 6.424 1.00 76.50 92 GLY A CA 1
ATOM 696 C C . GLY A 1 92 ? 11.448 -1.765 7.108 1.00 76.50 92 GLY A C 1
ATOM 697 O O . GLY A 1 92 ? 12.491 -2.330 6.783 1.00 76.50 92 GLY A O 1
ATOM 698 N N . THR A 1 93 ? 11.414 -0.791 8.029 1.00 80.25 93 THR A N 1
ATOM 699 C CA . THR A 1 93 ? 12.565 -0.303 8.827 1.00 80.25 93 THR A CA 1
ATOM 700 C C . THR A 1 93 ? 13.812 0.117 8.029 1.00 80.25 93 THR A C 1
ATOM 702 O O . THR A 1 93 ? 14.880 0.294 8.610 1.00 80.25 93 THR A O 1
ATOM 705 N N . GLY A 1 94 ? 13.669 0.357 6.719 1.00 82.38 94 GLY A N 1
ATOM 706 C CA . GLY A 1 94 ? 14.753 0.774 5.823 1.00 82.38 94 GLY A CA 1
ATOM 707 C C . GLY A 1 94 ? 15.537 -0.381 5.195 1.00 82.38 94 GLY A C 1
ATOM 708 O O . GLY A 1 94 ? 16.593 -0.138 4.614 1.00 82.38 94 GLY A O 1
ATOM 709 N N . TYR A 1 95 ? 15.043 -1.617 5.304 1.00 82.62 95 TYR A N 1
ATOM 710 C CA . TYR A 1 95 ? 15.666 -2.790 4.699 1.00 82.62 95 TYR A CA 1
ATOM 711 C C . TYR A 1 95 ? 14.973 -3.183 3.397 1.00 82.62 95 TYR A C 1
ATOM 713 O O . TYR A 1 95 ? 13.748 -3.255 3.313 1.00 82.62 95 TYR A O 1
ATOM 721 N N . PHE A 1 96 ? 15.785 -3.520 2.398 1.00 83.56 96 PHE A N 1
ATOM 722 C CA . PHE A 1 96 ? 15.328 -3.985 1.096 1.00 83.56 96 PHE A CA 1
ATOM 723 C C . PHE A 1 96 ? 15.918 -5.358 0.808 1.00 83.56 96 PHE A C 1
ATOM 725 O O . PHE A 1 96 ? 17.106 -5.593 1.035 1.00 83.56 96 PHE A O 1
ATOM 732 N N . ILE A 1 97 ? 15.082 -6.261 0.310 1.00 81.44 97 ILE A N 1
ATOM 733 C CA . ILE A 1 97 ? 15.488 -7.599 -0.107 1.00 81.44 97 ILE A CA 1
ATOM 734 C C . ILE A 1 97 ? 15.344 -7.676 -1.619 1.00 81.44 97 ILE A C 1
ATOM 736 O O . ILE A 1 97 ? 14.274 -7.400 -2.158 1.00 81.44 97 ILE A O 1
ATOM 740 N N . GLU A 1 98 ? 16.412 -8.072 -2.301 1.00 82.38 98 GLU A N 1
ATOM 741 C CA . GLU A 1 98 ? 16.342 -8.432 -3.712 1.00 82.38 98 GLU A CA 1
ATOM 742 C C . GLU A 1 98 ? 15.792 -9.855 -3.832 1.00 82.38 98 GLU A C 1
ATOM 744 O O . GLU A 1 98 ? 16.330 -10.804 -3.257 1.00 82.38 98 GLU A O 1
ATOM 749 N N . ILE A 1 99 ? 14.695 -10.003 -4.564 1.00 76.44 99 ILE A N 1
ATOM 750 C CA . ILE A 1 99 ? 14.064 -11.290 -4.827 1.00 76.44 99 ILE A CA 1
ATOM 751 C C . ILE A 1 99 ? 14.019 -11.554 -6.326 1.00 76.44 99 ILE A C 1
ATOM 753 O O . ILE A 1 99 ? 13.802 -10.650 -7.133 1.00 76.44 99 ILE A O 1
ATOM 757 N N . SER A 1 100 ? 14.204 -12.819 -6.699 1.00 72.75 100 SER A N 1
ATOM 758 C CA . SER A 1 100 ? 14.036 -13.260 -8.082 1.00 72.75 100 SER A CA 1
ATOM 759 C C . SER A 1 100 ? 12.639 -13.841 -8.308 1.00 72.75 100 SER A C 1
ATOM 761 O O . SER A 1 100 ? 12.150 -14.596 -7.465 1.00 72.75 100 SER A O 1
ATOM 763 N N . PHE A 1 101 ? 12.029 -13.595 -9.472 1.00 64.62 101 PHE A N 1
ATOM 764 C CA . PHE A 1 101 ? 10.679 -14.080 -9.831 1.00 64.62 101 PHE A CA 1
ATOM 765 C C . PHE A 1 101 ? 10.488 -15.603 -9.699 1.00 64.62 101 PHE A C 1
ATOM 767 O O . PHE A 1 101 ? 9.371 -16.092 -9.514 1.00 64.62 101 PHE A O 1
ATOM 774 N N . LYS A 1 102 ? 11.581 -16.375 -9.749 1.00 53.41 102 LYS A N 1
ATOM 775 C CA . LYS A 1 102 ? 11.577 -17.835 -9.565 1.00 53.41 102 LYS A CA 1
ATOM 776 C C . LYS A 1 102 ? 11.130 -18.256 -8.159 1.00 53.41 102 LYS A C 1
ATOM 778 O O . LYS A 1 102 ? 10.602 -19.355 -7.981 1.00 53.41 102 LYS A O 1
ATOM 783 N N . MET A 1 103 ? 11.295 -17.378 -7.170 1.00 41.44 103 MET A N 1
ATOM 784 C CA . MET A 1 103 ? 10.754 -17.554 -5.831 1.00 41.44 103 MET A CA 1
ATOM 785 C C . MET A 1 103 ? 9.324 -17.009 -5.824 1.00 41.44 103 MET A C 1
ATOM 787 O O . MET A 1 103 ? 9.102 -15.834 -5.560 1.00 41.44 103 MET A O 1
ATOM 791 N N . LYS A 1 104 ? 8.354 -17.867 -6.179 1.00 41.53 104 LYS A N 1
ATOM 792 C CA . LYS A 1 104 ? 6.908 -17.577 -6.132 1.00 41.53 104 LYS A CA 1
ATOM 793 C C . LYS A 1 104 ? 6.578 -16.808 -4.852 1.00 41.53 104 LYS A C 1
ATOM 795 O O . LYS A 1 104 ? 6.575 -17.385 -3.765 1.00 41.53 104 LYS A O 1
ATOM 800 N N . ILE A 1 105 ? 6.301 -15.516 -4.999 1.00 49.25 105 ILE A N 1
ATOM 801 C CA . ILE A 1 105 ? 5.943 -14.617 -3.908 1.00 49.25 105 ILE A CA 1
ATOM 802 C C . ILE A 1 105 ? 4.555 -15.038 -3.420 1.00 49.25 105 ILE A C 1
ATOM 804 O O . ILE A 1 105 ? 3.526 -14.548 -3.877 1.00 49.25 105 ILE A O 1
ATOM 808 N N . ASN A 1 106 ? 4.503 -15.996 -2.497 1.00 40.28 106 ASN A N 1
ATOM 809 C CA . ASN A 1 106 ? 3.317 -16.228 -1.688 1.00 40.28 106 ASN A CA 1
ATOM 810 C C . ASN A 1 106 ? 3.290 -15.107 -0.644 1.00 40.28 106 ASN A C 1
ATOM 812 O O . ASN A 1 106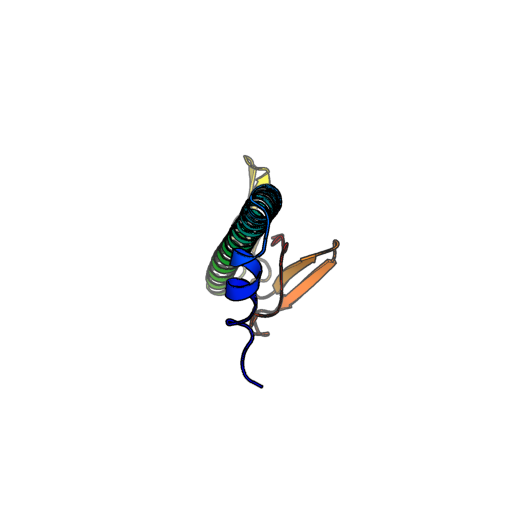 ? 3.772 -15.263 0.477 1.00 40.28 106 ASN A O 1
ATOM 816 N N . CYS A 1 107 ? 2.804 -13.934 -1.059 1.00 42.69 107 CYS A N 1
ATOM 817 C CA . CYS A 1 107 ? 2.813 -12.681 -0.299 1.00 42.69 107 CYS A CA 1
ATOM 818 C C . CYS A 1 107 ? 1.823 -12.678 0.884 1.00 42.69 107 CYS A C 1
ATOM 820 O O . CYS A 1 107 ? 1.215 -11.662 1.204 1.00 42.69 107 CYS A O 1
ATOM 822 N N . ARG A 1 108 ? 1.633 -13.826 1.544 1.00 39.22 108 ARG A N 1
ATOM 823 C CA . ARG A 1 108 ? 0.752 -13.994 2.707 1.00 39.22 108 ARG A CA 1
ATOM 824 C C . ARG A 1 108 ? 1.421 -13.586 4.029 1.00 39.22 108 ARG A C 1
ATOM 826 O O . ARG A 1 108 ? 0.772 -13.649 5.065 1.00 39.22 108 ARG A O 1
ATOM 833 N N . LEU A 1 109 ? 2.696 -13.181 4.013 1.00 38.03 109 LEU A N 1
ATOM 834 C CA . LEU A 1 109 ? 3.501 -12.967 5.226 1.00 38.03 109 LEU A CA 1
ATOM 835 C C . LEU A 1 109 ? 4.071 -11.554 5.422 1.00 38.03 109 LEU A C 1
ATOM 837 O O . LEU A 1 109 ? 4.809 -11.348 6.379 1.00 38.03 109 LEU A O 1
ATOM 841 N N . LEU A 1 110 ? 3.735 -10.569 4.588 1.00 39.78 110 LEU A N 1
ATOM 842 C CA . LEU A 1 110 ? 4.295 -9.221 4.731 1.00 39.78 110 LEU A CA 1
ATOM 843 C C . LEU A 1 110 ? 3.183 -8.200 5.005 1.00 39.78 110 LEU A C 1
ATOM 845 O O . LEU A 1 110 ? 2.489 -7.730 4.107 1.00 39.78 110 LEU A O 1
ATOM 849 N N . ALA A 1 111 ? 2.994 -7.926 6.297 1.00 37.06 111 ALA A N 1
ATOM 850 C CA . ALA A 1 111 ? 2.189 -6.830 6.821 1.00 37.06 111 ALA A CA 1
ATOM 851 C C . ALA A 1 111 ? 2.866 -5.464 6.527 1.00 37.06 111 ALA A C 1
ATOM 853 O O . ALA A 1 111 ? 4.086 -5.414 6.375 1.00 37.06 111 ALA A O 1
ATOM 854 N N . PRO A 1 112 ? 2.094 -4.365 6.413 1.00 47.56 112 PRO A N 1
ATOM 855 C CA . PRO A 1 112 ? 2.563 -3.060 5.925 1.00 47.56 112 PRO A CA 1
ATOM 856 C C . PRO A 1 112 ? 3.592 -2.351 6.837 1.00 47.56 112 PRO A C 1
ATOM 858 O O . PRO A 1 112 ? 3.654 -2.660 8.027 1.00 47.56 112 PRO A O 1
ATOM 861 N N . PRO A 1 113 ? 4.325 -1.337 6.314 1.00 47.31 113 PRO A N 1
ATOM 862 C CA . PRO A 1 113 ? 4.128 -0.674 5.023 1.00 47.31 113 PRO A CA 1
ATOM 863 C C . PRO A 1 113 ? 5.288 -0.946 4.058 1.00 47.31 113 PRO A C 1
ATOM 865 O O . PRO A 1 113 ? 6.305 -0.266 4.114 1.00 47.31 113 PRO A O 1
ATOM 868 N N . LEU A 1 114 ? 5.113 -1.888 3.128 1.00 40.12 114 LEU A N 1
ATOM 869 C CA . LEU A 1 114 ? 6.066 -2.057 2.030 1.00 40.12 114 LEU A CA 1
ATOM 870 C C . LEU A 1 114 ? 5.876 -0.907 1.035 1.00 40.12 114 LEU A C 1
ATOM 872 O O . LEU A 1 114 ? 4.827 -0.803 0.387 1.00 40.12 114 LEU A O 1
ATOM 876 N N . LYS A 1 115 ? 6.869 -0.023 0.916 1.00 37.31 115 LYS A N 1
ATOM 877 C CA . LYS A 1 115 ? 7.000 0.848 -0.252 1.00 37.31 115 LYS A CA 1
ATOM 878 C C . LYS A 1 115 ? 7.735 0.047 -1.317 1.00 37.31 115 LYS A C 1
ATOM 880 O O . LYS A 1 115 ? 8.928 -0.183 -1.204 1.00 37.31 115 LYS A O 1
ATOM 885 N N . VAL A 1 116 ? 7.039 -0.374 -2.368 1.00 38.91 116 VAL A N 1
ATOM 886 C CA . VAL A 1 116 ? 7.718 -0.927 -3.548 1.00 38.91 116 VAL A CA 1
ATOM 887 C C . VAL A 1 116 ? 8.528 0.209 -4.174 1.00 38.91 116 VAL A C 1
ATOM 889 O O . VAL A 1 116 ? 7.962 1.121 -4.779 1.00 38.91 116 VAL A O 1
ATOM 892 N N . VAL A 1 117 ? 9.835 0.202 -3.929 1.00 33.31 117 VAL A N 1
ATOM 893 C CA . VAL A 1 117 ? 10.803 1.085 -4.578 1.00 33.31 117 VAL A CA 1
ATOM 894 C C . VAL A 1 117 ? 11.239 0.366 -5.850 1.00 33.31 117 VAL A C 1
ATOM 896 O O . VAL A 1 117 ? 11.745 -0.752 -5.776 1.00 33.31 117 VAL A O 1
ATOM 899 N N . TRP A 1 118 ? 10.933 0.985 -6.991 1.00 34.28 118 TRP A N 1
ATOM 900 C CA . TRP A 1 118 ? 11.370 0.567 -8.323 1.00 34.28 118 TRP A CA 1
ATOM 901 C C . TRP A 1 118 ? 12.841 0.903 -8.543 1.00 34.28 118 TRP A C 1
ATOM 903 O O . TRP A 1 118 ? 13.263 1.979 -8.057 1.00 34.28 118 TRP A O 1
#